Protein AF-A0A841GS33-F1 (afdb_monomer)

Nearest PDB structures (foldseek):
  6ziv-assembly5_EEE  TM=4.516E-01  e=4.558E-01  Alicyclobacillus tengchongensis
  6ziv-assembly7_GGG  TM=4.501E-01  e=8.729E-01  Alicyclobacillus tengchongensis
  6yn7-assembly1_B  TM=4.549E-01  e=1.208E+00  Alicyclobacillus herbarius
  8dmb-assembly1_P  TM=5.034E-01  e=5.047E+00  Saccharomyces cerevisiae S288C
  8rsl-assembly2_B  TM=4.392E-01  e=5.386E+00  Staphylococcus aureus

pLDDT: mean 81.0, std 21.53, range [37.81, 98.38]

InterPro domains:
  IPR004843 Calcineurin-like, phosphoesterase domain [PF00149] (5-104)
  IPR029052 Metallo-dependent phosphatase-like [G3DSA:3.60.21.10] (3-122)
  IPR029052 Metallo-dependent phosphatase-like [SSF56300] (5-101)
  IPR043461 UDP-2,3-diacylglucosamine hydrolase LpxH-like [PTHR34990] (3-93)

Organism: NCBI:txid90323

Foldseek 3Di:
DADEAEAEQLAQEQCDPPGCNNVVCVLVVVLVVLVVLLPDPSYQEYEYAENNHQQVHHDPVSSCVRSVVVVVSVVSSVVSNHYYHYDYYPSSDHVCCVPPVPDDDPPDVVVVVVVVVVVVVPPPPD

Solvent-accessible surface area (backbone atoms only — not comparable to full-atom values): 7254 Å² total; per-residue (Å²): 122,83,40,73,47,77,46,58,71,50,37,41,33,58,72,43,100,84,11,59,25,49,76,71,50,45,51,63,54,48,52,54,48,52,55,50,48,61,73,36,83,46,47,48,31,40,35,37,67,14,18,58,31,29,41,83,81,40,57,68,71,53,27,58,67,65,44,47,67,58,54,52,53,56,50,49,33,44,74,74,68,30,43,80,44,79,43,83,30,75,36,53,37,50,90,50,59,84,67,44,79,78,75,65,79,89,60,58,62,64,52,50,54,52,52,64,67,61,60,70,76,68,72,86,74,125

Secondary structure (DSSP, 8-state):
--EEEEE----B--SSTT-HHHHTTHHHHHHHHHHHHHH-SSEEEEEEES--B-TTTS-HHHHHHH-HHHHHHHHHHHHTT-EEEEE--SSSS-GGGGTTTTT-TTTHHHHHHHHHHHSGGGSS--

Sequence (126 aa):
MSKSVIVSDLHIGDMSDADDFYTSGNFEKFIAFLEYIEKDEEIEKIIIAGDLFELWQCKVEKILQMYVDLWKVLLKLKETGKKIIYIPGNHDSLPFAKLVYKYFYSYLLISLILKLFNTSKRLERF

Radius of gyration: 16.33 Å; Cα contacts (8 Å, |Δi|>4): 155; chains: 1; bounding box: 42×44×39 Å

Mean predicted aligned error: 10.5 Å

Structure (mmCIF, N/CA/C/O backbone):
data_AF-A0A841GS33-F1
#
_entry.id   AF-A0A841GS33-F1
#
loop_
_atom_site.group_PDB
_atom_site.id
_atom_site.type_symbol
_atom_site.label_atom_id
_atom_site.label_alt_id
_atom_site.label_comp_id
_atom_site.label_asym_id
_atom_site.label_entity_id
_atom_site.label_seq_id
_atom_site.pdbx_PDB_ins_code
_atom_site.Cartn_x
_atom_site.Cartn_y
_atom_site.Cartn_z
_atom_site.occupancy
_atom_site.B_iso_or_equiv
_atom_site.auth_seq_id
_atom_site.auth_comp_id
_atom_site.auth_asym_id
_atom_site.auth_atom_id
_atom_site.pdbx_PDB_model_num
ATOM 1 N N . MET A 1 1 ? -17.173 -5.051 19.834 1.00 67.25 1 MET A N 1
ATOM 2 C CA . MET A 1 1 ? -15.769 -5.535 19.878 1.00 67.25 1 MET A CA 1
ATOM 3 C C . MET A 1 1 ? -15.048 -4.884 18.719 1.00 67.25 1 MET A C 1
ATOM 5 O O . MET A 1 1 ? -15.657 -4.807 17.663 1.00 67.25 1 MET A O 1
ATOM 9 N N . SER A 1 2 ? -13.814 -4.411 18.891 1.00 88.06 2 SER A N 1
ATOM 10 C CA . SER A 1 2 ? -13.077 -3.836 17.764 1.00 88.06 2 SER A CA 1
ATOM 11 C C . SER A 1 2 ? -12.431 -4.920 16.907 1.00 88.06 2 SER A C 1
ATOM 13 O O . SER A 1 2 ? -11.881 -5.901 17.416 1.00 88.06 2 SER A O 1
ATOM 15 N N . LYS A 1 3 ? -12.529 -4.754 15.590 1.00 96.75 3 LYS A N 1
ATOM 16 C CA . LYS A 1 3 ? -11.971 -5.642 14.572 1.00 96.75 3 LYS A CA 1
ATOM 17 C C . LYS A 1 3 ? -10.739 -5.004 13.944 1.00 96.75 3 LYS A C 1
ATOM 19 O O . LYS A 1 3 ? -10.634 -3.786 13.795 1.00 96.75 3 LYS A O 1
ATOM 24 N N . SER A 1 4 ? -9.797 -5.858 13.563 1.00 96.62 4 SER A N 1
ATOM 25 C CA . SER A 1 4 ? -8.653 -5.490 12.733 1.00 96.62 4 SER A CA 1
ATOM 26 C C . SER A 1 4 ? -8.677 -6.335 11.470 1.00 96.62 4 SER A C 1
ATOM 28 O O . SER A 1 4 ? -8.911 -7.539 11.535 1.00 96.62 4 SER A O 1
ATOM 30 N N . VAL A 1 5 ? -8.419 -5.694 10.340 1.00 98.06 5 VAL A N 1
ATOM 31 C CA . VAL A 1 5 ? -8.239 -6.347 9.046 1.00 98.06 5 VAL A CA 1
ATOM 32 C C . VAL A 1 5 ? -6.753 -6.412 8.738 1.00 98.06 5 VAL A C 1
ATOM 34 O O . VAL A 1 5 ? -6.029 -5.448 8.984 1.00 98.06 5 VAL A O 1
ATOM 37 N N . ILE A 1 6 ? -6.307 -7.539 8.194 1.00 98.12 6 ILE A N 1
ATOM 38 C CA . ILE A 1 6 ? -4.928 -7.747 7.757 1.00 98.12 6 ILE A CA 1
ATOM 39 C C . ILE A 1 6 ? -4.956 -8.106 6.272 1.00 98.12 6 I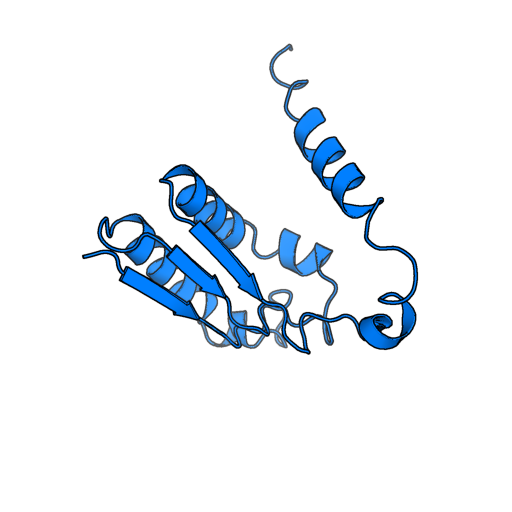LE A C 1
ATOM 41 O O . ILE A 1 6 ? -5.713 -8.988 5.873 1.00 98.12 6 ILE A O 1
ATOM 45 N N . VAL A 1 7 ? -4.144 -7.416 5.477 1.00 97.81 7 VAL A N 1
ATOM 46 C CA . VAL A 1 7 ? -3.886 -7.699 4.058 1.00 97.81 7 VAL A CA 1
ATOM 47 C C . VAL A 1 7 ? -2.381 -7.745 3.823 1.00 97.81 7 VAL A C 1
ATOM 49 O O . VAL A 1 7 ? -1.631 -7.159 4.597 1.00 97.81 7 VAL A O 1
ATOM 52 N N . SER A 1 8 ? -1.936 -8.445 2.787 1.00 97.12 8 SER A N 1
ATOM 53 C CA . SER A 1 8 ? -0.521 -8.638 2.452 1.00 97.12 8 SER A CA 1
ATOM 54 C C . SER A 1 8 ? -0.383 -8.943 0.961 1.00 97.12 8 SER A C 1
ATOM 56 O O . SER A 1 8 ? -1.391 -9.284 0.335 1.00 97.12 8 SER A O 1
ATOM 58 N N . ASP A 1 9 ? 0.838 -8.839 0.432 1.00 97.12 9 ASP A N 1
ATOM 59 C CA . ASP A 1 9 ? 1.233 -9.326 -0.901 1.00 97.12 9 ASP A CA 1
ATOM 60 C C . ASP A 1 9 ? 0.366 -8.739 -2.025 1.00 97.12 9 ASP A C 1
ATOM 62 O O . ASP A 1 9 ? -0.163 -9.443 -2.886 1.00 97.12 9 ASP A O 1
ATOM 66 N N . LEU A 1 10 ? 0.179 -7.417 -1.992 1.00 97.12 10 LEU A N 1
ATOM 67 C CA . LEU A 1 10 ? -0.605 -6.711 -3.003 1.00 97.12 10 LEU A CA 1
ATOM 68 C C . LEU A 1 10 ? 0.202 -6.461 -4.279 1.00 97.12 10 LEU A C 1
ATOM 70 O O . LEU A 1 10 ? -0.404 -6.414 -5.344 1.00 97.12 10 LEU A O 1
ATOM 74 N N . HIS A 1 11 ? 1.530 -6.309 -4.175 1.00 97.19 11 HIS A N 1
ATOM 75 C CA . HIS A 1 11 ? 2.445 -6.077 -5.301 1.00 97.19 11 HIS A CA 1
ATOM 76 C C . HIS A 1 11 ? 1.938 -5.010 -6.282 1.00 97.19 11 HIS A C 1
ATOM 78 O O . HIS A 1 11 ? 1.898 -5.218 -7.492 1.00 97.19 11 HIS A O 1
ATOM 84 N N . ILE A 1 12 ? 1.528 -3.850 -5.762 1.00 97.00 12 ILE A N 1
ATOM 85 C CA . ILE A 1 12 ? 1.003 -2.769 -6.596 1.00 97.00 12 ILE A CA 1
ATOM 86 C C . ILE A 1 12 ? 2.133 -2.253 -7.490 1.00 97.00 12 ILE A C 1
ATOM 88 O O . ILE A 1 12 ? 3.143 -1.751 -6.985 1.00 97.00 12 ILE A O 1
ATOM 92 N N . GLY A 1 13 ? 1.954 -2.381 -8.804 1.00 95.81 13 GLY A N 1
ATOM 93 C CA . GLY A 1 13 ? 2.894 -1.925 -9.818 1.00 95.81 13 GLY A CA 1
ATOM 94 C C . GLY A 1 13 ? 2.515 -0.570 -10.415 1.00 95.81 13 GLY A C 1
ATOM 95 O O . GLY A 1 13 ? 2.111 0.363 -9.723 1.00 95.81 13 GLY A O 1
ATOM 96 N N . ASP A 1 14 ? 2.681 -0.430 -11.728 1.00 95.25 14 ASP A N 1
ATOM 97 C CA . ASP A 1 14 ? 2.522 0.828 -12.459 1.00 95.25 14 ASP A CA 1
ATOM 98 C C . ASP A 1 14 ? 1.388 0.833 -13.501 1.00 95.25 14 ASP A C 1
ATOM 100 O O . ASP A 1 14 ? 1.419 1.647 -14.428 1.00 95.25 14 ASP A O 1
ATOM 104 N N . MET A 1 15 ? 0.403 -0.059 -13.348 1.00 96.50 15 MET A N 1
ATOM 105 C CA . MET A 1 15 ? -0.699 -0.331 -14.285 1.00 96.50 15 MET A CA 1
ATOM 106 C C . MET A 1 15 ? -0.248 -0.689 -15.711 1.00 96.50 15 MET A C 1
ATOM 108 O O . MET A 1 15 ? -1.004 -0.519 -16.667 1.00 96.50 15 MET A O 1
ATOM 112 N N . SER A 1 16 ? 0.993 -1.148 -15.892 1.00 95.62 16 SER A N 1
ATOM 113 C CA . SER A 1 16 ? 1.417 -1.742 -17.161 1.00 95.62 16 SER A CA 1
ATOM 114 C C . SER A 1 16 ? 0.879 -3.167 -17.318 1.00 95.62 16 SER A C 1
ATOM 116 O O . SER A 1 16 ? 0.343 -3.750 -16.379 1.00 95.62 16 SER A O 1
ATOM 118 N N . ASP A 1 17 ? 1.086 -3.771 -18.490 1.00 95.12 17 ASP A N 1
ATOM 119 C CA . ASP A 1 17 ? 0.737 -5.179 -18.732 1.00 95.12 17 ASP A CA 1
ATOM 120 C C . ASP A 1 17 ? 1.505 -6.165 -17.824 1.00 95.12 17 ASP A C 1
ATOM 122 O O . ASP A 1 17 ? 1.133 -7.331 -17.741 1.00 95.12 17 ASP A O 1
ATOM 126 N N . ALA A 1 18 ? 2.579 -5.714 -17.161 1.00 93.50 18 ALA A N 1
ATOM 127 C CA . ALA A 1 18 ? 3.343 -6.497 -16.186 1.00 93.50 18 ALA A CA 1
ATOM 128 C C . ALA A 1 18 ? 2.861 -6.304 -14.734 1.00 93.50 18 ALA A C 1
ATOM 130 O O . ALA A 1 18 ? 3.351 -6.981 -13.834 1.00 93.50 18 ALA A O 1
ATOM 131 N N . ASP A 1 19 ? 1.926 -5.380 -14.494 1.00 96.19 19 ASP A N 1
ATOM 132 C CA . ASP A 1 19 ? 1.333 -5.148 -13.180 1.00 96.19 19 ASP A CA 1
ATOM 133 C C . ASP A 1 19 ? 0.193 -6.148 -12.935 1.00 96.19 19 ASP A C 1
ATOM 135 O O . ASP A 1 19 ? -0.956 -5.931 -13.333 1.00 96.19 19 ASP A O 1
ATOM 139 N N . ASP A 1 20 ? 0.508 -7.260 -12.270 1.00 96.62 20 ASP A N 1
ATOM 140 C CA . ASP A 1 20 ? -0.464 -8.307 -11.936 1.00 96.62 20 ASP A CA 1
ATOM 141 C C . ASP A 1 20 ? -1.607 -7.789 -11.050 1.00 96.62 20 ASP A C 1
ATOM 143 O O . ASP A 1 20 ? -2.747 -8.250 -11.176 1.00 96.62 20 ASP A O 1
ATOM 147 N N . PHE A 1 21 ? -1.355 -6.808 -10.175 1.00 97.50 21 PHE A N 1
ATOM 148 C CA . PHE A 1 21 ? -2.394 -6.215 -9.330 1.00 97.50 21 PHE A CA 1
ATOM 149 C C . PHE A 1 21 ? -3.460 -5.504 -10.175 1.00 97.50 21 PHE A C 1
ATOM 151 O O . PHE A 1 21 ? -4.659 -5.625 -9.899 1.00 97.50 21 PHE A O 1
ATOM 158 N N . TYR A 1 22 ? -3.035 -4.825 -11.242 1.00 97.56 22 TYR A N 1
ATOM 159 C CA . TYR A 1 22 ? -3.942 -4.209 -12.206 1.00 97.56 22 TYR A CA 1
ATOM 160 C C . TYR A 1 22 ? -4.628 -5.248 -13.097 1.00 97.56 22 TYR A C 1
ATOM 162 O O . TYR A 1 22 ? -5.854 -5.340 -13.138 1.00 97.56 22 TYR A O 1
ATOM 170 N N . THR A 1 23 ? -3.839 -6.060 -13.803 1.00 97.44 23 THR A N 1
ATOM 171 C CA . THR A 1 23 ? -4.331 -6.921 -14.890 1.00 97.44 23 THR A CA 1
ATOM 172 C C . THR A 1 23 ? -5.249 -8.047 -14.404 1.00 97.44 23 THR A C 1
ATOM 174 O O . THR A 1 23 ? -6.124 -8.497 -15.145 1.00 97.44 23 THR A O 1
ATOM 177 N N . SER A 1 24 ? -5.122 -8.471 -13.142 1.00 97.31 24 SER A N 1
ATOM 178 C CA . SER A 1 24 ? -6.007 -9.464 -12.511 1.00 97.31 24 SER A CA 1
ATOM 179 C C . SER A 1 24 ? -7.358 -8.905 -12.026 1.00 97.31 24 SER A C 1
ATOM 181 O O . SER A 1 24 ? -8.208 -9.659 -11.526 1.00 97.31 24 SER A O 1
ATOM 183 N N . GLY A 1 25 ? -7.566 -7.587 -12.129 1.00 96.75 25 GLY A N 1
ATOM 184 C CA . GLY A 1 25 ? -8.718 -6.888 -11.556 1.00 96.75 25 GLY A CA 1
ATOM 185 C C . GLY A 1 25 ? -8.707 -6.858 -10.023 1.00 96.75 25 GLY A C 1
ATOM 186 O O . GLY A 1 25 ? -9.762 -6.773 -9.384 1.00 96.75 25 GLY A O 1
ATOM 187 N N . ASN A 1 26 ? -7.534 -7.031 -9.400 1.00 97.56 26 ASN A N 1
ATOM 188 C CA . ASN A 1 26 ? -7.388 -6.928 -7.949 1.00 97.56 26 ASN A CA 1
ATOM 189 C C . ASN A 1 26 ? -7.489 -5.479 -7.481 1.00 97.56 26 ASN A C 1
ATOM 191 O O . ASN A 1 26 ? -7.989 -5.253 -6.380 1.00 97.56 26 ASN A O 1
ATOM 195 N N . PHE A 1 27 ? -7.115 -4.514 -8.322 1.00 97.69 27 PHE A N 1
ATOM 196 C CA . PHE A 1 27 ? -7.325 -3.099 -8.048 1.00 97.69 27 PHE A CA 1
ATOM 197 C C . PHE A 1 27 ? -8.787 -2.783 -7.702 1.00 97.69 27 PHE A C 1
ATOM 199 O O . PHE A 1 27 ? -9.066 -2.281 -6.612 1.00 97.69 27 PHE A O 1
ATOM 206 N N . GLU A 1 28 ? -9.740 -3.143 -8.562 1.00 97.81 28 GLU A N 1
ATOM 207 C CA . GLU A 1 28 ? -11.162 -2.846 -8.361 1.00 97.81 28 GLU A CA 1
ATOM 208 C C . GLU A 1 28 ? -11.723 -3.571 -7.133 1.00 97.81 28 GLU A C 1
ATOM 210 O O . GLU A 1 28 ? -12.473 -2.990 -6.345 1.00 97.81 28 GLU A O 1
ATOM 215 N N . LYS A 1 29 ? -11.325 -4.834 -6.926 1.00 98.38 29 LYS A N 1
ATOM 216 C CA . LYS A 1 29 ? -11.718 -5.611 -5.740 1.00 98.38 29 LYS A CA 1
ATOM 217 C C . LYS A 1 29 ? -11.177 -4.983 -4.462 1.00 98.38 29 LYS A C 1
ATOM 219 O O . LYS A 1 29 ? -11.889 -4.933 -3.461 1.00 98.38 29 LYS A O 1
ATOM 224 N N . PHE A 1 30 ? -9.936 -4.503 -4.488 1.00 98.25 30 PHE A N 1
ATOM 225 C CA . PHE A 1 30 ? -9.307 -3.882 -3.334 1.00 98.25 30 PHE A CA 1
ATOM 226 C C . PHE A 1 30 ? -9.942 -2.528 -3.014 1.00 98.25 30 PHE A C 1
ATOM 228 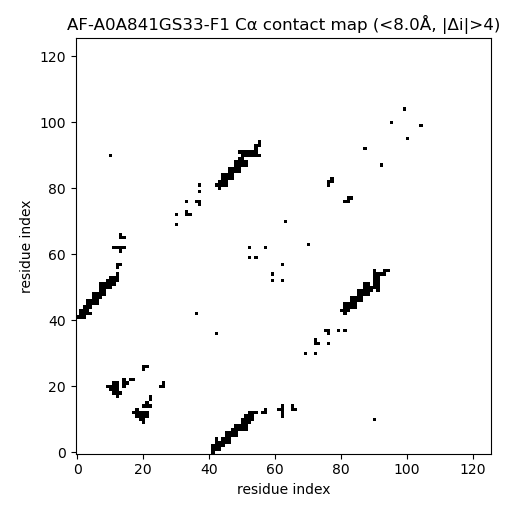O O . PHE A 1 30 ? -10.219 -2.262 -1.849 1.00 98.25 30 PHE A O 1
ATOM 235 N N . ILE A 1 31 ? -10.282 -1.716 -4.021 1.00 98.38 31 ILE A N 1
ATOM 236 C CA . ILE A 1 31 ? -11.067 -0.487 -3.822 1.00 98.38 31 ILE A CA 1
ATOM 237 C C . ILE A 1 31 ? -12.408 -0.802 -3.154 1.00 98.38 31 ILE A C 1
ATOM 239 O O . ILE A 1 31 ? -12.703 -0.248 -2.095 1.00 98.38 31 ILE A O 1
ATOM 243 N N . ALA A 1 32 ? -13.183 -1.741 -3.705 1.00 98.25 32 ALA A N 1
ATOM 244 C CA . ALA A 1 32 ? -14.472 -2.132 -3.133 1.00 98.25 32 ALA A CA 1
ATOM 245 C C . ALA A 1 32 ? -14.335 -2.669 -1.696 1.00 98.25 32 ALA A C 1
ATOM 247 O O . ALA A 1 32 ? -15.177 -2.409 -0.835 1.00 98.25 32 ALA A O 1
ATOM 248 N N . PHE A 1 33 ? -13.250 -3.391 -1.412 1.00 98.31 33 PHE A N 1
ATOM 249 C CA . PHE A 1 33 ? -12.933 -3.876 -0.075 1.00 98.31 33 PHE A CA 1
ATOM 250 C C . PHE A 1 33 ? -12.615 -2.742 0.906 1.00 98.31 33 PHE A C 1
ATOM 252 O O . PHE A 1 33 ? -13.121 -2.739 2.028 1.00 98.31 33 PHE A O 1
ATOM 259 N N . LEU A 1 34 ? -11.820 -1.752 0.498 1.00 97.50 34 LEU A N 1
ATOM 260 C CA . LEU A 1 34 ? -11.525 -0.587 1.330 1.00 97.50 34 LEU A CA 1
ATOM 261 C C . LEU A 1 34 ? -12.782 0.256 1.589 1.00 97.50 34 LEU A C 1
ATOM 263 O O . LEU A 1 34 ? -12.973 0.720 2.710 1.00 97.50 34 LEU A O 1
ATOM 267 N N . GLU A 1 35 ? -13.672 0.400 0.607 1.00 96.75 35 GLU A N 1
ATOM 268 C CA . GLU A 1 35 ? -14.975 1.058 0.786 1.00 96.75 35 GLU A CA 1
ATOM 269 C C . GLU A 1 35 ? -15.910 0.283 1.724 1.00 96.75 35 GLU A C 1
ATOM 271 O O . GLU A 1 35 ? -16.657 0.888 2.496 1.00 96.75 35 GLU A O 1
ATOM 276 N N . TYR A 1 36 ? -15.881 -1.054 1.676 1.00 96.88 36 TYR A N 1
ATOM 277 C CA . TYR A 1 36 ? -16.574 -1.892 2.655 1.00 96.88 36 TYR A CA 1
ATOM 278 C C . TYR A 1 36 ? -16.041 -1.613 4.063 1.00 96.88 36 TYR A C 1
ATOM 280 O O . TYR A 1 36 ? -16.830 -1.360 4.973 1.00 96.88 36 TYR A O 1
ATOM 288 N N . ILE A 1 37 ? -14.712 -1.590 4.228 1.00 96.75 37 ILE A N 1
ATOM 289 C CA . ILE A 1 37 ? -14.098 -1.293 5.522 1.00 96.75 37 ILE A CA 1
ATOM 290 C C . ILE A 1 37 ? -14.525 0.087 5.993 1.00 96.75 37 ILE A C 1
ATOM 292 O O . ILE A 1 37 ? -14.937 0.220 7.137 1.00 96.75 37 ILE A O 1
ATOM 296 N N . GLU A 1 38 ? -14.469 1.100 5.128 1.00 95.06 38 GLU A N 1
ATOM 297 C CA . GLU A 1 38 ? -14.846 2.476 5.454 1.00 95.06 38 GLU A CA 1
ATOM 298 C C . GLU A 1 38 ? -16.210 2.561 6.149 1.00 95.06 38 GLU A C 1
ATOM 300 O O . GLU A 1 38 ? -16.325 3.253 7.163 1.00 95.06 38 GLU A O 1
ATOM 305 N N . LYS A 1 39 ? -17.198 1.812 5.647 1.00 94.75 39 LYS A N 1
ATOM 306 C CA . LYS A 1 39 ? -18.582 1.788 6.143 1.00 94.75 39 LYS A CA 1
ATOM 307 C C . LYS A 1 39 ? -18.783 0.926 7.391 1.00 94.75 39 LYS A C 1
ATOM 309 O O . LYS A 1 39 ? -19.795 1.084 8.066 1.00 94.75 39 LYS A O 1
ATOM 314 N N . ASP A 1 40 ? -17.862 0.015 7.689 1.00 95.62 40 ASP A N 1
ATOM 315 C CA . ASP A 1 40 ? -17.927 -0.847 8.868 1.00 95.62 40 ASP A CA 1
ATOM 316 C C . ASP A 1 40 ? -17.343 -0.106 10.086 1.00 95.62 40 ASP A C 1
ATOM 318 O O . ASP A 1 40 ? -16.155 0.238 10.135 1.00 95.62 40 ASP A O 1
ATOM 322 N N . GLU A 1 41 ? -18.199 0.186 11.067 1.00 94.19 41 GLU A N 1
ATOM 323 C CA . GLU A 1 41 ? -17.824 0.888 12.302 1.00 94.19 41 GLU A CA 1
ATOM 324 C C . GLU A 1 41 ? -17.075 -0.014 13.292 1.00 94.19 41 GLU A C 1
ATOM 326 O O . GLU A 1 41 ? -16.357 0.486 14.156 1.00 94.19 41 GLU A O 1
ATOM 331 N N . GLU A 1 42 ? -17.191 -1.340 13.171 1.00 96.38 42 GLU A N 1
ATOM 332 C CA . GLU A 1 42 ? -16.481 -2.263 14.057 1.00 96.38 42 GLU A CA 1
ATOM 333 C C . GLU A 1 42 ? -15.009 -2.418 13.657 1.00 96.38 42 GLU A C 1
ATOM 335 O O . GLU A 1 42 ? -14.189 -2.839 14.477 1.00 96.38 42 GLU A O 1
ATOM 340 N N . ILE A 1 43 ? -14.648 -2.083 12.412 1.00 97.25 43 ILE A N 1
ATOM 341 C CA . ILE A 1 43 ? -13.269 -2.141 11.919 1.00 97.25 43 ILE A CA 1
ATOM 342 C C . ILE A 1 43 ? -12.540 -0.841 12.258 1.00 97.25 43 ILE A C 1
ATOM 344 O O . ILE A 1 43 ? -12.676 0.181 11.592 1.00 97.25 43 ILE A O 1
ATOM 348 N N . GLU A 1 44 ? -11.673 -0.900 13.264 1.00 97.00 44 GLU A N 1
ATOM 349 C CA . GLU A 1 44 ? -10.889 0.260 13.706 1.00 97.00 44 GLU A CA 1
ATOM 350 C C . GLU A 1 44 ? -9.534 0.373 12.998 1.00 97.00 44 GLU A C 1
ATOM 352 O O . GLU A 1 44 ? -8.880 1.422 13.045 1.00 97.00 44 GLU A O 1
ATOM 357 N N . LYS A 1 45 ? -9.052 -0.724 12.399 1.00 94.88 45 LYS A N 1
ATOM 358 C CA . LYS A 1 45 ? -7.682 -0.808 11.891 1.00 94.88 45 LYS A CA 1
ATOM 359 C C . LYS A 1 45 ? -7.537 -1.717 10.676 1.00 94.88 45 LYS A C 1
ATOM 361 O O . LYS A 1 45 ? -8.042 -2.838 10.670 1.00 94.88 45 LYS A O 1
ATOM 366 N N . ILE A 1 46 ? -6.730 -1.257 9.724 1.00 97.44 46 ILE A N 1
ATOM 367 C CA . ILE A 1 46 ? -6.159 -2.048 8.633 1.00 97.44 46 ILE A CA 1
ATOM 368 C C . ILE A 1 46 ? -4.654 -2.188 8.862 1.00 97.44 46 ILE A C 1
ATOM 370 O O . ILE A 1 46 ? -3.966 -1.211 9.166 1.00 97.44 46 ILE A O 1
ATOM 374 N N . ILE A 1 47 ? -4.147 -3.406 8.710 1.00 96.56 47 ILE A N 1
ATOM 375 C CA . ILE A 1 47 ? -2.727 -3.737 8.742 1.00 96.56 47 ILE A CA 1
ATOM 376 C C . ILE A 1 47 ? -2.343 -4.250 7.355 1.00 96.56 47 ILE A C 1
ATOM 378 O O . ILE A 1 47 ? -2.883 -5.254 6.902 1.00 96.56 47 ILE A O 1
ATOM 382 N N . ILE A 1 48 ? -1.419 -3.560 6.696 1.00 95.62 48 ILE A N 1
ATOM 383 C CA . ILE A 1 48 ? -0.779 -3.993 5.454 1.00 95.62 48 ILE A CA 1
ATOM 384 C C . ILE A 1 48 ? 0.535 -4.663 5.860 1.00 95.62 48 ILE A C 1
ATOM 386 O O . ILE A 1 48 ? 1.446 -3.990 6.344 1.00 95.62 48 ILE A O 1
ATOM 390 N N . ALA A 1 49 ? 0.584 -5.986 5.759 1.00 95.25 49 ALA A N 1
ATOM 391 C CA . ALA A 1 49 ? 1.570 -6.861 6.386 1.00 95.25 49 ALA A CA 1
ATOM 392 C C . ALA A 1 49 ? 2.690 -7.317 5.435 1.00 95.25 49 ALA A C 1
ATOM 394 O O . ALA A 1 49 ? 3.178 -8.434 5.564 1.00 95.25 49 ALA A O 1
ATOM 395 N N . GLY A 1 50 ? 3.127 -6.432 4.543 1.00 91.50 50 GLY A N 1
ATOM 396 C CA . GLY A 1 50 ? 4.211 -6.682 3.597 1.00 91.50 50 GLY A CA 1
ATOM 397 C C . GLY A 1 50 ? 3.767 -6.609 2.142 1.00 91.50 50 GLY A C 1
ATOM 398 O O . GLY A 1 50 ? 2.576 -6.693 1.836 1.00 91.50 50 GLY A O 1
ATOM 399 N N . ASP A 1 51 ? 4.762 -6.413 1.281 1.00 95.19 51 ASP A N 1
ATOM 400 C CA . ASP A 1 51 ? 4.707 -6.391 -0.181 1.00 95.19 51 ASP A CA 1
ATOM 401 C C . ASP A 1 51 ? 3.504 -5.614 -0.727 1.00 95.19 51 ASP A C 1
ATOM 403 O O . ASP A 1 51 ? 2.701 -6.096 -1.526 1.00 95.19 51 ASP A O 1
ATOM 407 N N . LEU A 1 52 ? 3.373 -4.367 -0.264 1.00 95.44 52 LEU A N 1
ATOM 408 C CA . LEU A 1 52 ? 2.383 -3.430 -0.788 1.00 95.44 52 LEU A CA 1
ATOM 409 C C . LEU A 1 52 ? 2.733 -3.010 -2.220 1.00 95.44 52 LEU A C 1
ATOM 411 O O . LEU A 1 52 ? 1.843 -2.874 -3.052 1.00 95.44 52 LEU A O 1
ATOM 415 N N . PHE A 1 53 ? 4.014 -2.782 -2.493 1.00 95.12 53 PHE A N 1
ATOM 416 C CA . PHE A 1 53 ? 4.538 -2.252 -3.743 1.00 95.12 53 PHE A CA 1
ATOM 417 C C . PHE A 1 53 ? 5.415 -3.264 -4.475 1.00 95.12 53 PHE A C 1
ATOM 419 O O . PHE A 1 53 ? 6.195 -3.983 -3.858 1.00 95.12 53 PHE A O 1
ATOM 426 N N . GLU A 1 54 ? 5.391 -3.217 -5.807 1.00 94.25 54 GLU A N 1
ATOM 427 C CA . GLU A 1 54 ? 6.300 -3.972 -6.673 1.00 94.25 54 GLU A CA 1
ATOM 428 C C . GLU A 1 54 ? 7.507 -3.111 -7.106 1.00 94.25 54 GLU A C 1
ATOM 430 O O . GLU A 1 54 ? 7.681 -2.741 -8.276 1.00 94.25 54 GLU A O 1
ATOM 435 N N . LEU A 1 55 ? 8.354 -2.733 -6.13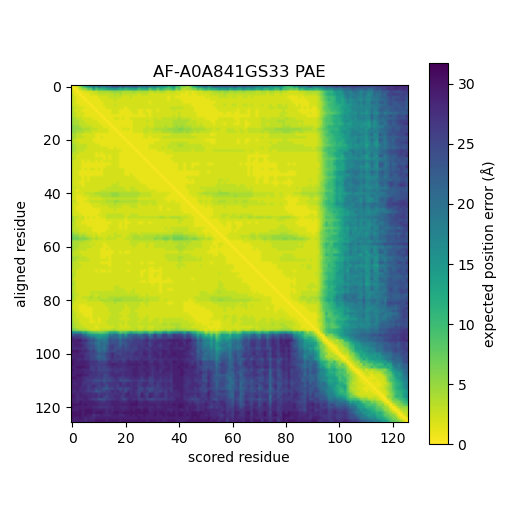5 1.00 91.75 55 LEU A N 1
ATOM 436 C CA . LEU A 1 55 ? 9.486 -1.826 -6.392 1.00 91.75 55 LEU A CA 1
ATOM 437 C C . LEU A 1 55 ? 10.661 -2.486 -7.115 1.00 91.75 55 LEU A C 1
ATOM 439 O O . LEU A 1 55 ? 11.623 -1.797 -7.473 1.00 91.75 55 LEU A O 1
ATOM 443 N N . TRP A 1 56 ? 10.630 -3.803 -7.327 1.00 90.38 56 TRP A N 1
ATOM 444 C CA . TRP A 1 56 ? 11.633 -4.457 -8.164 1.00 90.38 56 TRP A CA 1
ATOM 445 C C . TRP A 1 56 ? 11.368 -4.200 -9.647 1.00 90.38 56 TRP A C 1
ATOM 447 O O . TRP A 1 56 ? 12.315 -4.198 -10.435 1.00 90.38 56 TRP A O 1
ATOM 457 N N . GLN A 1 57 ? 10.114 -3.929 -10.023 1.00 89.62 57 GLN A N 1
ATOM 458 C CA . GLN A 1 57 ? 9.733 -3.659 -11.408 1.00 89.62 57 GLN A CA 1
ATOM 459 C C . GLN A 1 57 ? 9.597 -2.165 -11.708 1.00 89.62 57 GLN A C 1
ATOM 461 O O . GLN A 1 57 ? 9.987 -1.715 -12.788 1.00 89.62 57 GLN A O 1
ATOM 466 N N . CYS A 1 58 ? 9.064 -1.372 -10.773 1.00 89.31 58 CYS A N 1
ATOM 467 C CA . CYS A 1 58 ? 8.727 0.022 -11.048 1.00 89.31 58 CYS A CA 1
ATOM 468 C C . CYS A 1 58 ? 9.079 0.983 -9.902 1.00 89.31 58 CYS A C 1
ATOM 470 O O . CYS A 1 58 ? 9.347 0.603 -8.766 1.00 89.31 58 CYS A O 1
ATOM 472 N N . LYS A 1 59 ? 9.144 2.280 -10.223 1.00 87.94 59 LYS A N 1
ATOM 473 C CA . LYS A 1 59 ? 9.461 3.329 -9.245 1.00 87.94 59 LYS A CA 1
ATOM 474 C C . LYS A 1 59 ? 8.216 3.730 -8.466 1.00 87.94 59 LYS A C 1
ATOM 476 O O . LYS A 1 59 ? 7.171 3.957 -9.073 1.00 87.94 59 LYS A O 1
ATOM 481 N N . VAL A 1 60 ? 8.367 3.951 -7.160 1.00 86.31 60 VAL A N 1
ATOM 482 C CA . VAL A 1 60 ? 7.263 4.340 -6.269 1.00 86.31 60 VAL A CA 1
ATOM 483 C C . VAL A 1 60 ? 6.519 5.588 -6.749 1.00 86.31 60 VAL A C 1
ATOM 485 O O . VAL A 1 60 ? 5.299 5.641 -6.658 1.00 86.31 60 VAL A O 1
ATOM 488 N N . GLU A 1 61 ? 7.203 6.574 -7.338 1.00 87.00 61 GLU A N 1
ATOM 489 C CA . GLU A 1 61 ? 6.547 7.784 -7.845 1.00 87.00 61 GLU A CA 1
ATOM 490 C C . GLU A 1 61 ? 5.554 7.473 -8.968 1.00 87.00 61 GLU A C 1
ATOM 492 O O . GLU A 1 61 ? 4.505 8.110 -9.051 1.00 87.00 61 GLU A O 1
ATOM 497 N N . LYS A 1 62 ? 5.868 6.480 -9.810 1.00 89.12 62 LYS A N 1
ATOM 498 C CA . LYS A 1 62 ? 4.984 6.041 -10.890 1.00 89.12 62 LYS A CA 1
ATOM 499 C C . LYS A 1 62 ? 3.758 5.335 -10.316 1.00 89.12 62 LYS A C 1
ATOM 501 O O . LYS A 1 62 ? 2.645 5.687 -10.686 1.00 89.12 62 LYS A O 1
ATOM 506 N N . ILE A 1 63 ? 3.949 4.437 -9.348 1.00 90.25 63 ILE A N 1
ATOM 507 C CA . ILE A 1 63 ? 2.850 3.764 -8.635 1.00 90.25 63 ILE A CA 1
ATOM 508 C C . ILE A 1 63 ? 1.890 4.799 -8.031 1.00 90.25 63 ILE A C 1
ATOM 510 O O . ILE A 1 63 ? 0.675 4.742 -8.226 1.00 90.25 63 ILE A O 1
ATOM 514 N N . LEU A 1 64 ? 2.445 5.803 -7.341 1.00 86.62 64 LEU A N 1
ATOM 515 C CA . LEU A 1 64 ? 1.660 6.857 -6.703 1.00 86.62 64 LEU A CA 1
ATOM 516 C C . LEU A 1 64 ? 0.831 7.673 -7.709 1.00 86.62 64 LEU A C 1
ATOM 518 O O . LEU A 1 64 ? -0.304 8.041 -7.410 1.00 86.62 64 LEU A O 1
ATOM 522 N N . GLN A 1 65 ? 1.384 7.943 -8.893 1.00 91.19 65 GLN A N 1
ATOM 523 C CA . GLN A 1 65 ? 0.710 8.684 -9.963 1.00 91.19 65 GLN A CA 1
ATOM 524 C C . GLN A 1 65 ? -0.365 7.871 -10.688 1.00 91.19 65 GLN A C 1
ATOM 526 O O . GLN A 1 65 ? -1.348 8.454 -11.137 1.00 91.19 65 GLN A O 1
ATOM 531 N N . MET A 1 66 ? -0.188 6.556 -10.817 1.00 93.31 66 MET A N 1
ATOM 532 C CA . MET A 1 66 ? -1.137 5.697 -11.531 1.00 93.31 66 MET A CA 1
ATOM 533 C C . MET A 1 66 ? -2.334 5.325 -10.646 1.00 93.31 66 MET A C 1
ATOM 535 O O . MET A 1 66 ? -3.477 5.385 -11.086 1.00 93.31 66 MET A O 1
ATOM 539 N N . TYR A 1 67 ? -2.102 5.047 -9.361 1.00 92.94 67 TYR A N 1
ATOM 540 C CA . TYR A 1 67 ? -3.131 4.596 -8.416 1.00 92.94 67 TYR A CA 1
ATOM 541 C C . TYR A 1 67 ? -3.749 5.725 -7.576 1.00 92.94 67 TYR A C 1
ATOM 543 O O . TYR A 1 67 ? -4.030 5.549 -6.391 1.00 92.94 67 TYR A O 1
ATOM 551 N N . VAL A 1 68 ? -3.984 6.905 -8.159 1.00 93.44 68 VAL A N 1
ATOM 552 C CA . VAL A 1 68 ? -4.496 8.085 -7.426 1.00 93.44 68 VAL A CA 1
ATOM 553 C C . VAL A 1 68 ? -5.764 7.779 -6.624 1.00 93.44 68 VAL A C 1
ATOM 555 O O . VAL A 1 68 ? -5.888 8.216 -5.478 1.00 93.44 68 VAL A O 1
ATOM 558 N N . ASP A 1 69 ? -6.696 7.019 -7.196 1.00 93.38 69 ASP A N 1
ATOM 559 C CA . ASP A 1 69 ? -7.964 6.712 -6.532 1.00 93.38 69 ASP A CA 1
ATOM 560 C C . ASP A 1 69 ? -7.794 5.765 -5.339 1.00 93.38 69 ASP A C 1
ATOM 562 O O . ASP A 1 69 ? -8.464 5.947 -4.323 1.00 93.38 69 ASP A O 1
ATOM 566 N N . LEU A 1 70 ? -6.814 4.856 -5.379 1.00 94.19 70 LEU A N 1
ATOM 567 C CA . LEU A 1 70 ? -6.452 4.044 -4.216 1.00 94.19 70 LEU A CA 1
ATOM 568 C C . LEU A 1 70 ? -6.009 4.914 -3.040 1.00 94.19 70 LEU A C 1
ATOM 570 O O . LEU A 1 70 ? -6.474 4.738 -1.911 1.00 94.19 70 LEU A O 1
ATOM 574 N N . TRP A 1 71 ? -5.136 5.889 -3.301 1.00 91.88 71 TRP A N 1
ATOM 575 C CA . TRP A 1 71 ? -4.625 6.774 -2.254 1.00 91.88 71 TRP A CA 1
ATOM 576 C C . TRP A 1 71 ? -5.724 7.656 -1.672 1.00 91.88 71 TRP A C 1
ATOM 578 O O . TRP A 1 71 ? -5.744 7.873 -0.461 1.00 91.88 71 TRP A O 1
ATOM 588 N N . LYS A 1 72 ? -6.677 8.111 -2.496 1.00 91.56 72 LYS A N 1
ATOM 589 C CA . LYS A 1 72 ? -7.858 8.842 -2.012 1.00 91.56 72 LYS A CA 1
ATOM 590 C C . LYS A 1 72 ? -8.683 8.001 -1.040 1.00 91.56 72 LYS A C 1
ATOM 592 O O . LYS A 1 72 ? -9.049 8.506 0.019 1.00 91.56 72 LYS A O 1
ATOM 597 N N . VAL A 1 73 ? -8.944 6.732 -1.356 1.00 93.25 73 VAL A N 1
ATOM 598 C CA . VAL A 1 73 ? -9.725 5.850 -0.473 1.00 93.25 73 VAL A CA 1
ATOM 599 C C . VAL A 1 73 ? -8.981 5.586 0.842 1.00 93.25 73 VAL A C 1
ATOM 601 O O . VAL A 1 73 ? -9.573 5.685 1.916 1.00 93.25 73 VAL A O 1
ATOM 604 N N . LEU A 1 74 ? -7.668 5.344 0.799 1.00 91.50 74 LEU A N 1
ATOM 605 C CA . LEU A 1 74 ? -6.855 5.178 2.012 1.00 91.50 74 LEU A CA 1
ATOM 606 C C . LEU A 1 74 ? -6.810 6.452 2.877 1.00 91.50 74 LEU A C 1
ATOM 608 O O . LEU A 1 74 ? -6.849 6.368 4.107 1.00 91.50 74 LEU A O 1
ATOM 612 N N . LEU A 1 75 ? -6.766 7.639 2.263 1.00 90.38 75 LEU A N 1
ATOM 613 C CA . LEU A 1 75 ? -6.870 8.912 2.985 1.00 90.38 75 LEU A CA 1
ATOM 614 C C . LEU A 1 75 ? -8.240 9.065 3.650 1.00 90.38 75 LEU A C 1
ATOM 616 O O . LEU A 1 75 ? -8.299 9.389 4.836 1.00 90.38 75 LEU A O 1
ATOM 620 N N . LYS A 1 76 ? -9.320 8.747 2.932 1.00 90.69 76 LYS A N 1
ATOM 621 C CA . LYS A 1 76 ? -10.688 8.787 3.459 1.00 90.69 76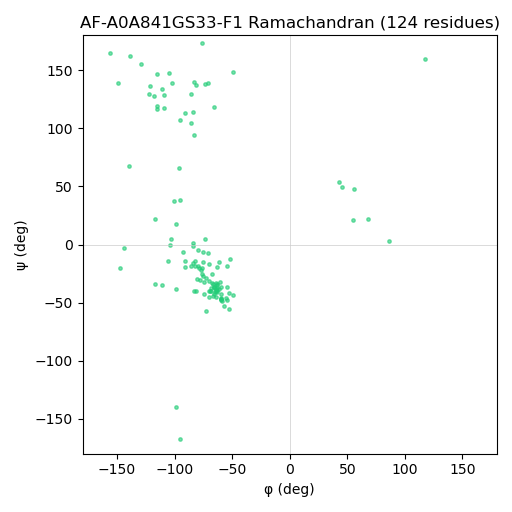 LYS A CA 1
ATOM 622 C C . LYS A 1 76 ? -10.864 7.858 4.661 1.00 90.69 76 LYS A C 1
ATOM 624 O O . LYS A 1 76 ? -11.402 8.264 5.686 1.00 90.69 76 LYS A O 1
ATOM 629 N N . LEU A 1 77 ? -10.312 6.643 4.603 1.00 90.81 77 LEU A N 1
ATOM 630 C CA . LEU A 1 77 ? -10.283 5.731 5.751 1.00 90.81 77 LEU A CA 1
ATOM 631 C C . LEU A 1 77 ? -9.634 6.384 6.978 1.00 90.81 77 LEU A C 1
ATOM 633 O O . LEU A 1 77 ? -10.196 6.345 8.073 1.00 90.81 77 LEU A O 1
ATOM 637 N N . LYS A 1 78 ? -8.490 7.048 6.800 1.00 89.12 78 LYS A N 1
ATOM 638 C CA . LYS A 1 78 ? -7.815 7.765 7.888 1.00 89.12 78 LYS A CA 1
ATOM 639 C C . LYS A 1 78 ? -8.659 8.921 8.441 1.00 89.12 78 LYS A C 1
ATOM 641 O O . LYS A 1 78 ? -8.675 9.122 9.654 1.00 89.12 78 LYS A O 1
ATOM 646 N N . GLU A 1 79 ? -9.366 9.656 7.584 1.00 91.50 79 GLU A N 1
ATOM 647 C CA . GLU A 1 79 ? -10.277 10.742 7.982 1.00 91.50 79 GLU A CA 1
ATOM 648 C C . GLU A 1 79 ? -11.465 10.236 8.811 1.00 91.50 79 GLU A C 1
ATOM 650 O O . GLU A 1 79 ? -11.872 10.905 9.758 1.00 91.50 79 GLU A O 1
ATOM 655 N N . THR A 1 80 ? -11.953 9.017 8.546 1.00 91.19 80 THR A N 1
ATOM 656 C CA . THR A 1 80 ? -12.982 8.354 9.376 1.00 91.19 80 THR A CA 1
ATOM 657 C C . THR A 1 80 ? -12.463 7.833 10.726 1.00 91.19 80 THR A C 1
ATOM 659 O O . THR A 1 80 ? -13.194 7.180 11.465 1.00 91.19 80 THR A O 1
ATOM 662 N N . GLY A 1 81 ? -11.199 8.098 11.073 1.00 90.50 81 GLY A N 1
ATOM 663 C CA . GLY A 1 81 ? -10.588 7.685 12.340 1.00 90.50 81 GLY A CA 1
ATOM 664 C C . GLY A 1 81 ? -9.992 6.276 12.333 1.00 90.50 81 GLY A C 1
ATOM 665 O O . GLY A 1 81 ? -9.453 5.836 13.353 1.00 90.50 81 GLY A O 1
ATOM 666 N N . LYS A 1 82 ? -10.024 5.573 11.194 1.00 93.62 82 LYS A N 1
ATOM 667 C CA . LYS A 1 82 ? -9.434 4.238 11.064 1.00 93.62 82 LYS A CA 1
ATOM 668 C C . LYS A 1 82 ? -7.911 4.319 11.026 1.00 93.62 82 LYS A C 1
ATOM 670 O O . LYS A 1 82 ? -7.313 5.173 10.369 1.00 93.62 82 LYS A O 1
ATOM 675 N N . LYS A 1 83 ? -7.255 3.400 11.732 1.00 94.75 83 LYS A N 1
ATOM 676 C CA . LYS A 1 83 ? -5.791 3.304 11.768 1.00 94.75 83 LYS A CA 1
ATOM 677 C C . LYS A 1 83 ? -5.300 2.464 10.595 1.00 94.75 83 LYS A C 1
ATOM 679 O O . LYS A 1 83 ? -5.739 1.333 10.427 1.00 94.75 83 LYS A O 1
ATOM 684 N N . ILE A 1 84 ? -4.337 2.980 9.841 1.00 94.19 84 ILE A N 1
ATOM 685 C CA . ILE A 1 84 ? -3.634 2.218 8.804 1.00 94.19 84 ILE A CA 1
ATOM 686 C C . ILE A 1 84 ? -2.214 1.973 9.306 1.00 94.19 84 ILE A C 1
ATOM 688 O O . ILE A 1 84 ? -1.475 2.922 9.572 1.00 94.19 84 ILE A O 1
ATOM 692 N N . ILE A 1 85 ? -1.856 0.705 9.491 1.00 92.75 85 ILE A N 1
ATOM 693 C CA . ILE A 1 85 ? -0.508 0.271 9.865 1.00 92.75 85 ILE A CA 1
ATOM 694 C C . ILE A 1 85 ? 0.107 -0.408 8.653 1.00 92.75 85 ILE A C 1
ATOM 696 O O . ILE A 1 85 ? -0.495 -1.312 8.089 1.00 92.75 85 ILE A O 1
ATOM 700 N N . TYR A 1 86 ? 1.308 0.011 8.280 1.00 91.19 86 TYR A N 1
ATOM 701 C CA . TYR A 1 86 ? 2.060 -0.579 7.185 1.00 91.19 86 TYR A CA 1
ATOM 702 C C . TYR A 1 86 ? 3.363 -1.170 7.718 1.00 91.19 86 TYR A C 1
ATOM 704 O O . TYR A 1 86 ? 4.113 -0.497 8.429 1.00 91.19 86 TYR A O 1
ATOM 712 N N . ILE A 1 87 ? 3.592 -2.438 7.393 1.00 89.56 87 ILE A N 1
ATOM 713 C CA . ILE A 1 87 ? 4.801 -3.194 7.692 1.00 89.56 87 ILE A CA 1
ATOM 714 C C . ILE A 1 87 ? 5.433 -3.516 6.333 1.00 89.56 87 ILE A C 1
ATOM 716 O O . ILE A 1 87 ? 4.781 -4.189 5.542 1.00 89.56 87 ILE A O 1
ATOM 720 N N . PRO A 1 88 ? 6.644 -3.023 6.028 1.00 87.88 88 PRO A N 1
ATOM 721 C CA . PRO A 1 88 ? 7.261 -3.251 4.725 1.00 87.88 88 PRO A CA 1
ATOM 722 C C . PRO A 1 88 ? 7.707 -4.709 4.559 1.00 87.88 88 PRO A C 1
ATOM 724 O O . PRO A 1 88 ? 8.281 -5.290 5.484 1.00 87.88 88 PRO A O 1
ATOM 727 N N . GLY A 1 89 ? 7.479 -5.265 3.371 1.00 88.62 89 GLY A N 1
ATOM 728 C CA . GLY A 1 89 ? 8.012 -6.548 2.912 1.00 88.62 89 GLY A CA 1
ATOM 729 C C . GLY A 1 89 ? 9.298 -6.399 2.087 1.00 88.62 89 GLY A C 1
ATOM 730 O O . GLY A 1 89 ? 9.950 -5.348 2.088 1.00 88.62 89 GLY A O 1
ATOM 731 N N . ASN A 1 90 ? 9.716 -7.464 1.402 1.00 91.19 90 ASN A N 1
ATOM 732 C CA . ASN A 1 90 ? 10.950 -7.450 0.613 1.00 91.19 90 ASN A CA 1
ATOM 733 C C . ASN A 1 90 ? 10.809 -6.734 -0.738 1.00 91.19 90 ASN A C 1
ATOM 735 O O . ASN A 1 90 ? 11.797 -6.142 -1.184 1.00 91.19 90 ASN A O 1
ATOM 739 N N . HIS A 1 91 ? 9.631 -6.739 -1.363 1.00 91.12 91 HIS A N 1
ATOM 740 C CA . HIS A 1 91 ? 9.367 -5.985 -2.598 1.00 91.12 91 HIS A CA 1
ATOM 741 C C . HIS A 1 91 ? 9.191 -4.488 -2.333 1.00 91.12 91 HIS A C 1
ATOM 743 O O . HIS A 1 91 ? 9.576 -3.659 -3.154 1.00 91.12 91 HIS A O 1
ATOM 749 N N . ASP A 1 92 ? 8.738 -4.132 -1.131 1.00 84.56 92 ASP A N 1
ATOM 750 C CA . ASP A 1 92 ? 8.663 -2.748 -0.647 1.00 84.56 92 ASP A CA 1
ATOM 751 C C . ASP A 1 92 ? 10.032 -2.119 -0.376 1.00 84.56 92 ASP A C 1
ATOM 753 O O . ASP A 1 92 ? 10.186 -0.903 -0.205 1.00 84.56 92 ASP A O 1
ATOM 757 N N . SER A 1 93 ? 11.046 -2.970 -0.278 1.00 73.19 93 SER A N 1
ATOM 758 C CA . SER A 1 93 ? 12.418 -2.567 -0.097 1.00 73.19 93 SER A CA 1
ATOM 759 C C . SER A 1 93 ? 13.047 -2.423 -1.483 1.00 73.19 93 SER A C 1
ATOM 761 O O . SER A 1 93 ? 13.233 -3.399 -2.210 1.00 73.19 93 SER A O 1
ATOM 763 N N . LEU A 1 94 ? 13.400 -1.192 -1.880 1.00 59.62 94 LEU A N 1
ATOM 764 C CA . LEU A 1 94 ? 14.325 -1.017 -3.005 1.00 59.62 94 LEU A CA 1
ATOM 765 C C . LEU A 1 94 ? 15.539 -1.936 -2.753 1.00 59.62 94 LEU A C 1
ATOM 767 O O . LEU A 1 94 ? 15.949 -2.058 -1.594 1.00 59.62 94 LEU A O 1
ATOM 771 N N . PRO A 1 95 ? 16.211 -2.495 -3.778 1.00 52.31 95 PRO A N 1
ATOM 772 C CA . PRO A 1 95 ? 17.454 -3.269 -3.597 1.00 52.31 95 PRO A CA 1
ATOM 773 C C . PRO A 1 95 ? 18.540 -2.527 -2.770 1.00 52.31 95 PRO A C 1
ATOM 775 O O . PRO A 1 95 ? 19.500 -3.118 -2.274 1.00 52.31 95 PRO A O 1
ATOM 778 N N . PHE A 1 96 ? 18.343 -1.223 -2.547 1.00 42.62 96 PHE A N 1
ATOM 779 C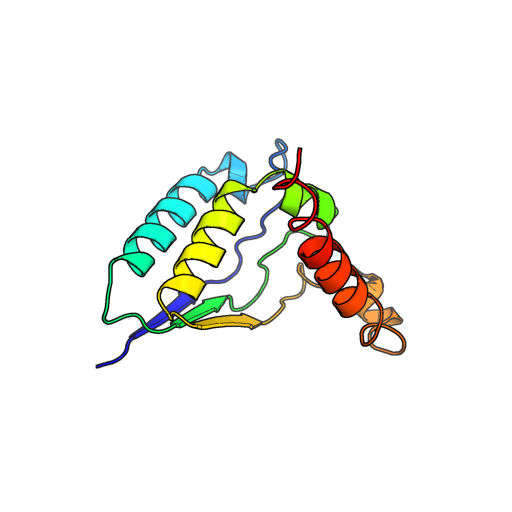 CA . PHE A 1 96 ? 19.047 -0.323 -1.638 1.00 42.62 96 PHE A CA 1
ATOM 780 C C . PHE A 1 96 ? 18.807 -0.522 -0.128 1.00 42.62 96 PHE A C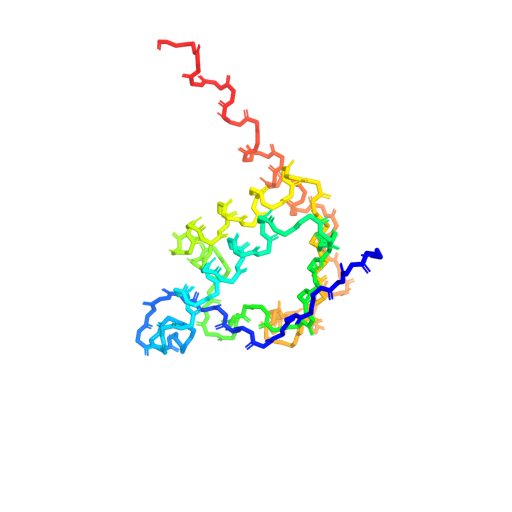 1
ATOM 782 O O . PHE A 1 96 ? 19.522 0.089 0.669 1.00 42.62 96 PHE A O 1
ATOM 789 N N . ALA A 1 97 ? 17.880 -1.376 0.312 1.00 44.12 97 ALA A N 1
ATOM 790 C CA . ALA A 1 97 ? 17.722 -1.717 1.728 1.00 44.12 97 ALA A CA 1
ATOM 791 C C . ALA A 1 97 ? 18.962 -2.426 2.308 1.00 44.12 97 ALA A C 1
ATOM 793 O O . ALA A 1 97 ? 19.205 -2.350 3.507 1.00 44.12 97 ALA A O 1
ATOM 794 N N . LYS A 1 98 ? 19.836 -2.997 1.466 1.00 45.09 98 LYS A N 1
ATOM 795 C CA . LYS A 1 98 ? 21.174 -3.454 1.888 1.00 45.09 98 LYS A CA 1
ATOM 796 C C . LYS A 1 98 ? 22.211 -2.332 2.061 1.00 45.09 98 LYS A C 1
ATOM 798 O O . LYS A 1 98 ? 23.185 -2.543 2.778 1.00 45.09 98 LYS A O 1
ATOM 803 N N . LEU A 1 99 ? 22.042 -1.162 1.433 1.00 37.81 99 LEU A N 1
ATOM 804 C CA . LEU A 1 99 ? 23.065 -0.101 1.400 1.00 37.81 99 LEU A CA 1
ATOM 805 C C . LEU A 1 99 ? 22.689 1.154 2.215 1.00 37.81 99 LEU A C 1
ATOM 807 O O . LEU A 1 99 ? 23.559 1.768 2.829 1.00 37.81 99 LEU A O 1
ATOM 811 N N . VAL A 1 100 ? 21.404 1.526 2.263 1.00 41.53 100 VAL A N 1
ATOM 812 C CA . VAL A 1 100 ? 20.924 2.804 2.835 1.00 41.53 100 VAL A CA 1
ATOM 813 C C . VAL A 1 100 ? 20.230 2.703 4.183 1.00 41.53 100 VAL A C 1
ATOM 815 O O . VAL A 1 100 ? 20.191 3.707 4.899 1.00 41.53 100 VAL A O 1
ATOM 818 N N . TYR A 1 101 ? 19.840 1.502 4.616 1.00 43.59 101 TYR A N 1
ATOM 819 C CA . TYR A 1 101 ? 19.503 1.258 6.028 1.00 43.59 101 TYR A CA 1
ATOM 820 C C . TYR A 1 101 ? 20.647 1.672 6.975 1.00 43.59 101 TYR A C 1
ATOM 822 O O . TYR A 1 101 ? 20.427 1.918 8.156 1.00 43.59 101 TYR A O 1
ATOM 830 N N . LYS A 1 102 ? 21.870 1.807 6.442 1.00 40.03 102 LYS A N 1
ATOM 831 C CA . LYS A 1 102 ? 23.054 2.264 7.162 1.00 40.03 102 LYS A CA 1
ATOM 832 C C . LYS A 1 102 ? 23.183 3.798 7.293 1.00 40.03 102 LYS A C 1
ATOM 834 O O . LYS A 1 102 ? 23.940 4.199 8.168 1.00 40.03 102 LYS A O 1
ATOM 839 N N . TYR A 1 103 ? 22.508 4.658 6.496 1.00 42.53 103 TYR A N 1
ATOM 840 C CA . TYR A 1 103 ? 22.891 6.094 6.471 1.00 42.53 103 TYR A CA 1
ATOM 841 C C . TYR A 1 103 ? 21.873 7.248 6.247 1.00 42.53 103 TYR A C 1
ATOM 843 O O . TYR A 1 103 ? 22.274 8.348 6.612 1.00 42.53 103 TYR A O 1
ATOM 851 N N . PHE A 1 104 ? 20.643 7.151 5.692 1.00 43.09 104 PHE A N 1
ATOM 852 C CA . PHE A 1 104 ? 20.028 8.411 5.154 1.00 43.09 104 PHE A CA 1
ATOM 853 C C . PHE A 1 104 ? 18.507 8.701 5.245 1.00 43.09 104 PHE A C 1
ATOM 855 O O . PHE A 1 104 ? 18.097 9.794 4.851 1.00 43.09 104 PHE A O 1
ATOM 862 N N . TYR A 1 105 ? 17.635 7.824 5.756 1.00 45.66 105 TYR A N 1
ATOM 863 C CA . TYR A 1 105 ? 16.176 8.018 5.570 1.00 45.66 105 TYR A CA 1
ATOM 864 C C . TYR A 1 105 ? 15.445 8.956 6.551 1.00 45.66 105 TYR A C 1
ATOM 866 O O . TYR A 1 105 ? 14.250 9.196 6.387 1.00 45.66 105 TYR A O 1
ATOM 874 N N . SER A 1 106 ? 16.118 9.541 7.542 1.00 48.06 106 SER A N 1
ATOM 875 C CA . SER A 1 106 ? 15.443 10.344 8.573 1.00 48.06 106 SER A CA 1
ATOM 876 C C . SER A 1 106 ? 15.128 11.798 8.182 1.00 48.06 106 SER A C 1
ATOM 878 O O . SER A 1 106 ? 14.317 12.417 8.862 1.00 48.06 106 SER A O 1
ATOM 880 N N . TYR A 1 107 ? 15.691 12.359 7.101 1.00 48.25 107 TYR A N 1
ATOM 881 C CA . TYR A 1 107 ? 15.551 13.804 6.816 1.00 48.25 107 TYR A CA 1
ATOM 882 C C . TYR A 1 107 ? 14.821 14.168 5.511 1.00 48.25 107 TYR A C 1
ATOM 884 O O . TYR A 1 107 ? 14.115 15.176 5.458 1.00 48.25 107 TYR A O 1
ATOM 892 N N . LEU A 1 108 ? 14.951 13.372 4.444 1.00 49.75 108 LEU A N 1
ATOM 893 C CA . LEU A 1 108 ? 14.503 13.805 3.113 1.00 49.75 108 LEU A CA 1
ATOM 894 C C . LEU A 1 108 ? 12.998 13.582 2.869 1.00 49.75 108 LEU A C 1
ATOM 896 O O . LEU A 1 108 ? 12.333 14.470 2.332 1.00 49.75 108 LEU A O 1
ATOM 900 N N . LEU A 1 109 ? 12.450 12.448 3.326 1.00 47.41 109 LEU A N 1
ATOM 901 C CA . LEU A 1 109 ? 11.049 12.064 3.096 1.00 47.41 109 LEU A CA 1
ATOM 902 C C . LEU A 1 109 ? 10.061 12.975 3.849 1.00 47.41 109 LEU A C 1
ATOM 904 O O . LEU A 1 109 ? 9.046 13.385 3.292 1.00 47.41 109 LEU A O 1
ATOM 908 N N . ILE A 1 110 ? 10.407 13.392 5.073 1.00 52.34 110 ILE A N 1
ATOM 909 C CA . ILE A 1 110 ? 9.622 14.366 5.851 1.00 52.34 110 ILE A CA 1
ATOM 910 C C . ILE A 1 110 ? 9.593 15.727 5.138 1.00 52.34 110 ILE A C 1
ATOM 912 O O . ILE A 1 110 ? 8.543 16.362 5.062 1.00 52.34 110 ILE A O 1
ATOM 916 N N . SER A 1 111 ? 10.713 16.164 4.550 1.00 48.06 111 SER A N 1
ATOM 917 C CA . SER A 1 111 ? 10.775 17.452 3.843 1.00 48.06 111 SER A CA 1
ATOM 918 C C . SER A 1 111 ? 9.920 17.480 2.569 1.00 48.06 111 SER A C 1
ATOM 920 O O . SER A 1 111 ? 9.338 18.514 2.236 1.00 48.06 111 SER A O 1
ATOM 922 N N . LEU A 1 112 ? 9.818 16.343 1.872 1.00 47.78 112 LEU A N 1
ATOM 923 C CA . LEU A 1 112 ? 9.049 16.223 0.636 1.00 47.78 112 LEU A CA 1
ATOM 924 C C . LEU A 1 112 ? 7.545 16.204 0.927 1.00 47.78 112 LEU A C 1
ATOM 926 O O . LEU A 1 112 ? 6.786 16.925 0.282 1.00 47.78 112 LEU A O 1
ATOM 930 N N . ILE A 1 113 ? 7.141 15.468 1.967 1.00 54.56 113 ILE A N 1
ATOM 931 C CA . ILE A 1 113 ? 5.766 15.454 2.477 1.00 54.56 113 ILE A CA 1
ATOM 932 C C . ILE A 1 113 ? 5.356 16.875 2.899 1.00 54.56 113 ILE A C 1
ATOM 934 O O . ILE A 1 113 ? 4.344 17.389 2.431 1.00 54.56 113 ILE A O 1
ATOM 938 N N . LEU A 1 114 ? 6.179 17.583 3.683 1.00 51.09 114 LEU A N 1
ATOM 939 C CA . LEU A 1 114 ? 5.882 18.961 4.103 1.00 51.09 114 LEU A CA 1
ATOM 940 C C . LEU A 1 114 ? 5.799 19.959 2.933 1.00 51.09 114 LEU A C 1
ATOM 942 O O . LEU A 1 114 ? 4.984 20.881 2.977 1.00 51.09 114 LEU A O 1
ATOM 946 N N . LYS A 1 115 ? 6.599 19.790 1.871 1.00 49.69 115 LYS A N 1
ATOM 947 C CA . LYS A 1 115 ? 6.528 20.646 0.670 1.00 49.69 115 LYS A CA 1
ATOM 948 C C . LYS A 1 115 ? 5.236 20.451 -0.119 1.00 49.69 115 LYS A C 1
ATOM 950 O O . LYS A 1 115 ? 4.664 21.445 -0.570 1.00 49.69 115 LYS A O 1
ATOM 955 N N . LEU A 1 116 ? 4.774 19.209 -0.249 1.00 44.59 116 LEU A N 1
ATOM 956 C CA . LEU A 1 116 ? 3.531 18.876 -0.949 1.00 44.59 116 LEU A CA 1
ATOM 957 C C . LEU A 1 116 ? 2.293 19.406 -0.202 1.00 44.59 116 LEU A C 1
ATOM 959 O O . LEU A 1 116 ?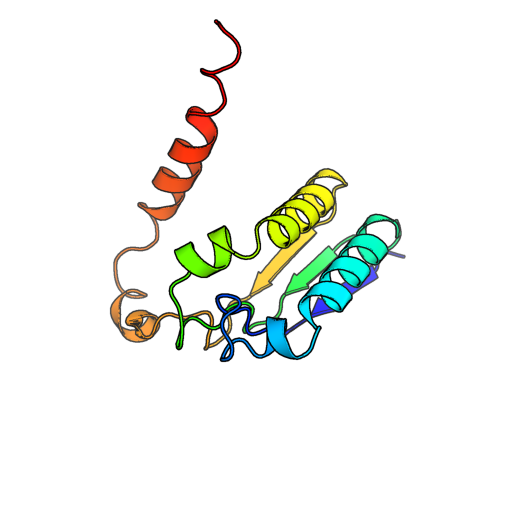 1.352 19.869 -0.838 1.00 44.59 116 LEU A O 1
ATOM 963 N N . PHE A 1 117 ? 2.318 19.450 1.136 1.00 52.16 117 PHE A N 1
ATOM 964 C CA . PHE A 1 117 ? 1.207 19.986 1.940 1.00 52.16 117 PHE A CA 1
ATOM 965 C C . PHE A 1 117 ? 1.206 21.518 2.115 1.00 52.16 117 PHE A C 1
ATOM 967 O O . PHE A 1 117 ? 0.174 22.084 2.467 1.00 52.16 117 PHE A O 1
ATOM 974 N N . ASN A 1 118 ? 2.315 22.218 1.845 1.00 44.88 118 ASN A N 1
ATOM 975 C CA . ASN A 1 118 ? 2.371 23.689 1.929 1.00 44.88 118 ASN A CA 1
ATOM 976 C C . ASN A 1 118 ? 2.027 24.412 0.616 1.00 44.88 118 ASN A C 1
ATOM 978 O O . ASN A 1 118 ? 1.793 25.620 0.630 1.00 44.88 118 ASN A O 1
ATOM 982 N N . THR A 1 119 ? 1.989 23.715 -0.521 1.00 42.56 119 THR A N 1
ATOM 983 C CA . THR A 1 119 ? 1.668 24.333 -1.821 1.00 42.56 119 THR A CA 1
ATOM 984 C C . THR A 1 119 ? 0.165 24.413 -2.106 1.00 42.56 119 THR A C 1
ATOM 986 O O . THR A 1 119 ? -0.249 25.265 -2.889 1.00 42.56 119 THR A O 1
ATOM 989 N N . SER A 1 120 ? -0.675 23.630 -1.420 1.00 44.19 120 SER A N 1
ATOM 990 C CA . SER A 1 120 ? -2.134 23.648 -1.619 1.00 44.19 120 SER A CA 1
ATOM 991 C C . SER A 1 120 ? -2.846 24.864 -1.006 1.00 44.19 120 SER A C 1
ATOM 993 O O . SER A 1 120 ? -3.962 25.171 -1.404 1.00 44.19 120 SER A O 1
ATOM 995 N N . LYS A 1 121 ? -2.203 25.632 -0.111 1.00 43.22 121 LYS A N 1
ATOM 996 C CA . LYS A 1 121 ? -2.792 26.852 0.486 1.00 43.22 121 LYS A CA 1
ATOM 997 C C . LYS A 1 121 ? -2.644 28.132 -0.351 1.00 43.22 121 LYS A C 1
ATOM 999 O O . LYS A 1 121 ? -3.076 29.192 0.095 1.00 43.22 121 LYS A O 1
ATOM 1004 N N . ARG A 1 122 ? -2.033 28.083 -1.543 1.00 39.31 122 ARG A N 1
ATOM 1005 C CA . ARG A 1 122 ? -1.792 29.284 -2.376 1.00 39.31 122 ARG A CA 1
ATOM 1006 C C . ARG A 1 122 ? -2.742 29.435 -3.576 1.00 39.31 122 ARG A C 1
ATOM 1008 O O . ARG A 1 122 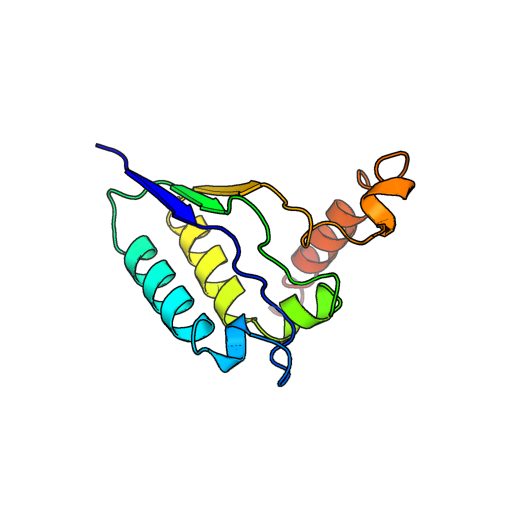? -2.636 30.430 -4.280 1.00 39.31 122 ARG A O 1
ATOM 1015 N N . LEU A 1 123 ? -3.681 28.510 -3.784 1.00 42.50 123 LEU A N 1
ATOM 1016 C CA . LEU A 1 123 ? -4.641 28.560 -4.901 1.00 42.50 123 LEU A CA 1
ATOM 1017 C C . LEU A 1 123 ? -6.064 29.011 -4.510 1.00 42.50 123 LEU A C 1
ATOM 1019 O O . LEU A 1 123 ? -6.923 29.075 -5.375 1.00 42.50 123 LEU A O 1
ATOM 1023 N N . GLU A 1 124 ? -6.306 29.416 -3.258 1.00 41.44 124 GLU A N 1
ATOM 1024 C CA . GLU A 1 124 ? -7.589 30.019 -2.822 1.00 41.44 124 GLU A CA 1
ATOM 1025 C C . GLU A 1 124 ? -7.560 31.559 -2.744 1.00 41.44 124 GLU A C 1
ATOM 1027 O O . GLU A 1 124 ? -8.389 32.188 -2.088 1.00 41.44 124 GLU A O 1
ATOM 1032 N N . ARG A 1 125 ? -6.590 32.209 -3.393 1.00 39.75 125 ARG A N 1
ATOM 1033 C CA . ARG A 1 125 ? -6.564 33.674 -3.520 1.00 39.75 125 ARG A CA 1
ATOM 1034 C C . ARG A 1 125 ? -6.109 34.096 -4.907 1.00 39.75 125 ARG A C 1
ATOM 1036 O O . ARG A 1 125 ? -5.021 34.642 -5.004 1.00 39.75 125 ARG A O 1
ATOM 1043 N N . PHE A 1 126 ? -6.916 33.826 -5.928 1.00 41.19 126 PHE A N 1
ATOM 1044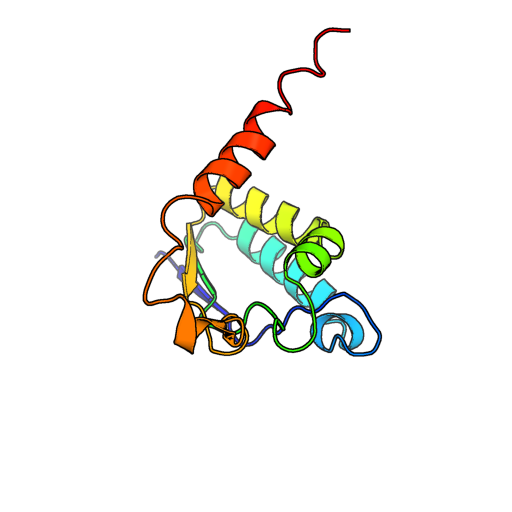 C CA . PHE A 1 126 ? -7.097 34.652 -7.128 1.00 41.19 126 PHE A CA 1
ATOM 1045 C C . PHE A 1 126 ? -8.422 34.273 -7.785 1.00 41.19 126 PHE A C 1
ATOM 1047 O O . PHE A 1 126 ? -8.676 33.055 -7.895 1.00 41.19 126 PHE A O 1
#